Protein AF-A0A920EUG0-F1 (afdb_monomer)

Sequence (79 aa):
MGSSRKSVLANEQVIDGKGWRSGAPVEKKLLNQWFLAITKFAQPLLDNLSDLDEWPENVKVMQKKLDWSIDRSKIKFKN

Foldseek 3Di:
DQPPDPDDDDPVQADPQAGVPRRHGHDDDDDDDDDDPCLVCLVVVLVCLVVPVVDDVVVNVVSVPDDSDPPPPPDDDDD

Radius of gyration: 18.86 Å; Cα contacts (8 Å, |Δi|>4): 29; chains: 1; bounding box: 34×38×44 Å

Mean predicted aligned error: 9.7 Å

Nearest PDB structures (foldseek):
  6yks-assembly1_A  TM=9.617E-01  e=3.935E-04  Neisseria gonorrhoeae
  7a0p-assembly1_A  TM=9.589E-01  e=4.218E-04  Neisseria gonorrhoeae
  6q8a-assembly1_A  TM=9.550E-01  e=4.847E-04  Neisseria gonorrhoeae NCCP11945
  6ykl-assembly1_A  TM=9.515E-01  e=4.522E-04  Neisseri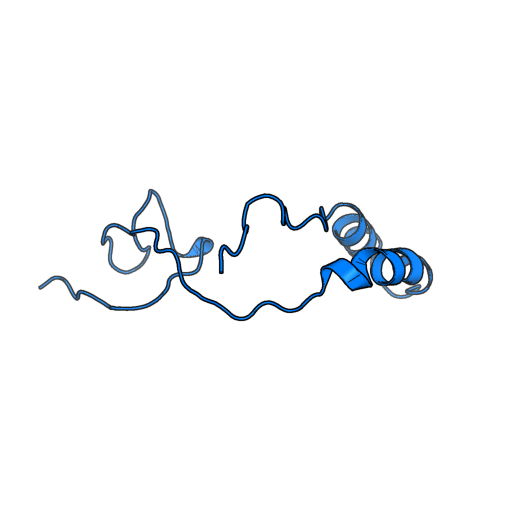a gonorrhoeae
  7nty-assembly1_A  TM=9.236E-01  e=1.041E-03  Neisseria gonorrhoeae

Secondary structure (DSSP, 8-state):
----------GGGEETTEETTT-PBPPP---------GGGGHHHHHHTTTT-TTS-HHHHHHHHHS------TT-----

Structure (mmCIF, N/CA/C/O backbone):
data_AF-A0A920EUG0-F1
#
_entry.id   AF-A0A920EUG0-F1
#
loop_
_atom_site.group_PDB
_atom_site.id
_atom_site.type_symbol
_atom_site.label_atom_id
_atom_site.label_alt_id
_atom_site.label_comp_id
_atom_site.label_asym_id
_atom_site.label_entity_id
_atom_site.label_seq_id
_atom_site.pdbx_PDB_ins_code
_atom_site.Cartn_x
_atom_site.Cartn_y
_atom_site.Cartn_z
_atom_site.occupancy
_atom_site.B_iso_or_equiv
_atom_site.auth_seq_id
_atom_site.auth_comp_id
_atom_site.auth_asym_id
_atom_site.auth_atom_id
_atom_site.pdbx_PDB_model_num
ATOM 1 N N . MET A 1 1 ? -24.736 -22.082 23.889 1.00 36.47 1 MET A N 1
ATOM 2 C CA . MET A 1 1 ? -23.296 -21.931 24.198 1.00 36.47 1 MET A CA 1
ATOM 3 C C . MET A 1 1 ? -22.639 -21.138 23.062 1.00 36.47 1 MET A C 1
ATOM 5 O O . MET A 1 1 ? -22.237 -21.723 22.068 1.00 36.47 1 MET A O 1
ATOM 9 N N . GLY A 1 2 ? -22.648 -19.802 23.121 1.00 47.47 2 GLY A N 1
ATOM 10 C CA . GLY A 1 2 ? -22.077 -18.955 22.064 1.00 47.47 2 GLY A CA 1
ATOM 11 C C . GLY A 1 2 ? -20.620 -18.644 22.379 1.00 47.47 2 GLY A C 1
ATOM 12 O O . GLY A 1 2 ? -20.347 -17.884 23.303 1.00 47.47 2 GLY A O 1
ATOM 13 N N . SER 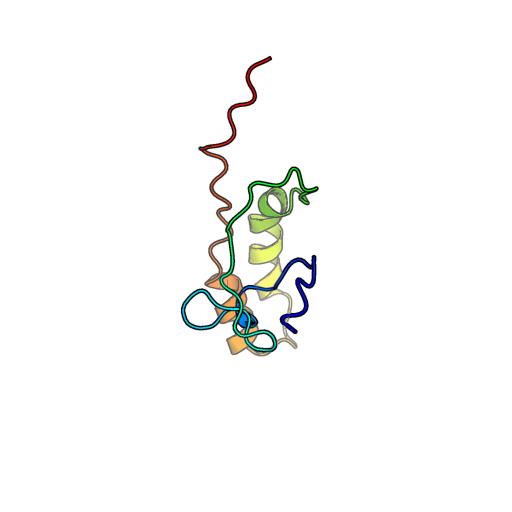A 1 3 ? -19.685 -19.267 21.665 1.00 45.44 3 SER A N 1
ATOM 14 C CA . SER A 1 3 ? -18.251 -19.036 21.853 1.00 45.44 3 SER A CA 1
ATOM 15 C C . SER A 1 3 ? -17.903 -17.590 21.469 1.00 45.44 3 SER A C 1
ATOM 17 O O . SER A 1 3 ? -17.789 -17.256 20.290 1.00 45.44 3 SER A O 1
ATOM 19 N N . SER A 1 4 ? -17.765 -16.727 22.478 1.00 53.84 4 SER A N 1
ATOM 20 C CA . SER A 1 4 ? -17.150 -15.398 22.390 1.00 53.84 4 SER A CA 1
ATOM 21 C C . SER A 1 4 ? -15.671 -15.566 22.030 1.00 53.84 4 SER A C 1
ATOM 23 O O . SER A 1 4 ? -14.788 -15.632 22.885 1.00 53.84 4 SER A O 1
ATOM 25 N N . ARG A 1 5 ? -15.390 -15.755 20.740 1.00 62.03 5 ARG A N 1
ATOM 26 C CA . ARG A 1 5 ? -14.023 -15.875 20.239 1.00 62.03 5 ARG A CA 1
ATOM 27 C C . ARG A 1 5 ? -13.424 -14.469 20.166 1.00 62.03 5 ARG A C 1
ATOM 29 O O . ARG A 1 5 ? -13.888 -13.645 19.385 1.00 62.03 5 ARG A O 1
ATOM 36 N N . LYS A 1 6 ? -12.404 -14.186 20.980 1.00 71.88 6 LYS A N 1
ATOM 37 C CA . LYS A 1 6 ? -11.672 -12.909 20.961 1.00 71.88 6 LYS A CA 1
ATOM 38 C C . LYS A 1 6 ? -10.588 -12.946 19.879 1.00 71.88 6 LYS A C 1
ATOM 40 O O . LYS A 1 6 ? -9.435 -13.238 20.173 1.00 71.88 6 LYS A O 1
ATOM 45 N N . SER A 1 7 ? -10.961 -12.694 18.628 1.00 83.00 7 SER A N 1
ATOM 46 C CA . SER A 1 7 ? -10.028 -12.632 17.493 1.00 83.00 7 SER A CA 1
ATOM 47 C C . SER A 1 7 ? -10.345 -11.447 16.587 1.00 83.00 7 SER A C 1
ATOM 49 O O . SER A 1 7 ? -11.515 -11.122 16.398 1.00 83.00 7 SER A O 1
ATOM 51 N N . VAL A 1 8 ? -9.316 -10.838 15.994 1.00 86.50 8 VAL A N 1
ATOM 52 C CA . VAL A 1 8 ? -9.488 -9.864 14.906 1.00 86.50 8 VAL A CA 1
ATOM 53 C C . VAL A 1 8 ? -9.962 -10.609 13.657 1.00 86.50 8 VAL A C 1
ATOM 55 O O . VAL A 1 8 ? -9.479 -11.707 13.377 1.00 86.50 8 VAL A O 1
ATOM 58 N N . LEU A 1 9 ? -10.927 -10.034 12.939 1.00 89.00 9 LEU A N 1
ATOM 59 C CA . LEU A 1 9 ? -11.443 -10.571 11.681 1.00 89.00 9 LEU A CA 1
ATOM 60 C C . LEU A 1 9 ? -10.934 -9.731 10.511 1.00 89.00 9 LEU A C 1
ATOM 62 O O . LEU A 1 9 ? -10.901 -8.504 10.601 1.00 89.00 9 LEU A O 1
ATOM 66 N N . ALA A 1 10 ? -10.567 -10.397 9.418 1.00 88.94 10 ALA A N 1
ATOM 67 C CA . ALA A 1 10 ? -10.380 -9.737 8.130 1.00 88.94 10 ALA A CA 1
ATOM 68 C C . ALA A 1 10 ? -11.737 -9.267 7.578 1.00 88.94 10 ALA A C 1
ATOM 70 O O . ALA A 1 10 ? -12.778 -9.823 7.941 1.00 88.94 10 ALA A O 1
ATOM 71 N N . ASN A 1 11 ? -11.738 -8.271 6.690 1.00 87.12 11 ASN A N 1
ATOM 72 C CA . ASN A 1 11 ? -12.974 -7.701 6.142 1.00 87.12 11 ASN A CA 1
ATOM 73 C C . ASN A 1 11 ? -13.850 -8.773 5.472 1.00 87.12 11 ASN A C 1
ATOM 75 O O . ASN A 1 11 ? -15.056 -8.809 5.690 1.00 87.12 11 ASN A O 1
ATOM 79 N N . GLU A 1 12 ? -13.235 -9.703 4.742 1.00 89.06 12 GLU A N 1
ATOM 80 C CA . GLU A 1 12 ? -13.898 -10.796 4.021 1.00 89.06 12 GLU A CA 1
ATOM 81 C C . GLU A 1 12 ? -14.535 -11.836 4.956 1.00 89.06 12 GLU A C 1
ATOM 83 O O . GLU A 1 12 ? -15.346 -12.655 4.532 1.00 89.06 12 GLU A O 1
ATOM 88 N N . GLN A 1 13 ? -14.183 -11.821 6.243 1.00 88.31 13 GLN A N 1
ATOM 89 C CA . GLN A 1 13 ? -14.760 -12.706 7.256 1.00 88.31 13 GLN A CA 1
ATOM 90 C C . GLN A 1 13 ? -16.004 -12.102 7.924 1.00 88.31 13 GLN A C 1
ATOM 92 O O . GLN A 1 13 ? -16.588 -12.742 8.808 1.00 88.31 13 GLN A O 1
ATOM 97 N N . VAL A 1 14 ? -16.394 -10.884 7.534 1.00 89.31 14 VAL A N 1
ATOM 98 C CA . VAL A 1 14 ? -17.557 -10.165 8.055 1.00 89.31 14 VAL A CA 1
ATOM 99 C C . VAL A 1 14 ? -18.631 -10.091 6.975 1.00 89.31 14 VAL A C 1
ATOM 101 O O . VAL A 1 14 ? -18.438 -9.469 5.936 1.00 89.31 14 VAL A O 1
ATOM 104 N N . ILE A 1 15 ? -19.784 -10.699 7.241 1.00 89.06 15 ILE A N 1
ATOM 105 C CA . ILE A 1 15 ? -20.953 -10.699 6.354 1.00 89.06 15 ILE A CA 1
ATOM 106 C C . ILE A 1 15 ? -22.106 -10.069 7.134 1.00 89.06 15 ILE A C 1
ATOM 108 O O . ILE A 1 15 ? -22.390 -10.494 8.254 1.00 89.06 15 ILE A O 1
ATOM 112 N N . ASP A 1 16 ? -22.717 -9.015 6.588 1.00 90.31 16 ASP A N 1
ATOM 113 C CA . ASP A 1 16 ? -23.819 -8.263 7.214 1.00 90.31 16 ASP A CA 1
ATOM 114 C C . ASP A 1 16 ? -23.547 -7.857 8.676 1.00 90.31 16 ASP A C 1
ATOM 116 O O . ASP A 1 16 ? -24.395 -7.964 9.565 1.00 90.31 16 ASP A O 1
ATOM 120 N N . GLY A 1 17 ? -22.311 -7.425 8.950 1.00 88.06 17 GLY A N 1
ATOM 121 C CA . GLY A 1 17 ? -21.882 -7.002 10.285 1.00 88.06 17 GLY A CA 1
ATOM 122 C C . GLY A 1 17 ? -21.698 -8.145 11.288 1.00 88.06 17 GLY A C 1
ATOM 123 O O . GLY A 1 17 ? -21.573 -7.885 12.484 1.00 88.06 17 GLY A O 1
ATOM 124 N N . LYS A 1 18 ? -21.666 -9.403 10.833 1.00 90.56 18 LYS A N 1
ATOM 125 C CA . LYS A 1 18 ? -21.468 -10.596 11.665 1.00 90.56 18 LYS A CA 1
ATOM 126 C C . LYS A 1 18 ? -20.281 -11.423 11.188 1.00 90.56 18 LYS A C 1
ATOM 128 O O . LYS A 1 18 ? -19.971 -11.475 10.002 1.00 90.56 18 LYS A O 1
ATOM 133 N N . GLY A 1 19 ? -19.616 -12.105 12.116 1.00 88.88 19 GLY A N 1
ATOM 134 C CA . GLY A 1 19 ? -18.538 -13.028 11.775 1.00 88.88 19 GLY A CA 1
ATOM 135 C C . GLY A 1 19 ? -19.088 -14.259 11.053 1.00 88.88 19 GLY A C 1
ATOM 136 O O . GLY A 1 19 ? -19.924 -14.967 11.609 1.00 88.88 19 GLY A O 1
ATOM 137 N N . TRP A 1 20 ? -18.574 -14.565 9.862 1.00 86.56 20 TRP A N 1
ATOM 138 C CA . TRP A 1 20 ? -19.062 -15.649 8.990 1.00 86.56 20 TRP A CA 1
ATOM 139 C C . TRP A 1 20 ? -19.165 -17.035 9.658 1.00 86.56 20 TRP A C 1
ATOM 141 O O . TRP A 1 20 ? -20.040 -17.825 9.323 1.00 86.56 20 TRP A O 1
ATOM 151 N N . ARG A 1 21 ? -18.286 -17.339 10.626 1.00 87.12 21 ARG A N 1
ATOM 152 C CA . ARG A 1 21 ? -18.239 -18.631 11.339 1.00 87.12 21 ARG A CA 1
ATOM 153 C C . ARG A 1 21 ? -18.989 -18.642 12.666 1.00 87.12 21 ARG A C 1
ATOM 155 O O . ARG A 1 21 ? -19.386 -19.708 13.118 1.00 87.12 21 ARG A O 1
ATOM 162 N N . SER A 1 22 ? -19.093 -17.502 13.341 1.00 87.12 22 SER A N 1
ATOM 163 C CA . SER A 1 22 ? -19.687 -17.426 14.682 1.00 87.12 22 SER A CA 1
ATOM 164 C C . SER A 1 22 ? -21.116 -16.894 14.667 1.00 87.12 22 SER A C 1
ATOM 166 O O . SER A 1 22 ? -21.826 -17.074 15.651 1.00 87.12 22 SER A O 1
ATOM 168 N N . GLY A 1 23 ? -21.520 -16.188 13.605 1.00 85.94 23 GLY A N 1
ATOM 169 C CA . GLY A 1 23 ? -22.773 -15.433 13.545 1.00 85.94 23 GLY A CA 1
ATOM 170 C C . GLY A 1 23 ? -22.843 -14.271 14.545 1.00 85.94 23 GLY A C 1
ATOM 171 O O . GLY A 1 23 ? -23.866 -13.593 14.629 1.00 85.94 23 GLY A O 1
ATOM 172 N N . ALA A 1 24 ? -21.772 -14.033 15.309 1.00 89.69 24 ALA A N 1
ATOM 173 C CA . ALA A 1 24 ? -21.721 -13.000 16.331 1.00 89.69 24 ALA A CA 1
ATOM 174 C C . ALA A 1 24 ? -21.535 -11.616 15.687 1.00 89.69 24 ALA A C 1
ATOM 176 O O . ALA A 1 24 ? -20.798 -11.516 14.699 1.00 89.69 24 ALA A O 1
ATOM 177 N N . PRO A 1 25 ? -22.166 -10.558 16.230 1.00 90.38 25 PRO A N 1
ATOM 178 C CA . PRO A 1 25 ? -21.982 -9.196 15.740 1.00 90.38 25 PRO A CA 1
ATOM 179 C C . PRO A 1 25 ? -20.518 -8.765 15.861 1.00 90.38 25 PRO A C 1
ATOM 181 O O . PRO A 1 25 ? -19.843 -9.073 16.845 1.00 90.38 25 PRO A O 1
ATOM 184 N N . VAL A 1 26 ? -20.036 -8.056 14.844 1.00 91.12 26 VAL A N 1
ATOM 185 C CA . VAL A 1 26 ? -18.672 -7.534 14.765 1.00 91.12 26 VAL A CA 1
ATOM 186 C C . VAL A 1 26 ? -18.670 -6.072 15.176 1.00 91.12 26 VAL A C 1
ATOM 188 O O . VAL A 1 26 ? -19.448 -5.262 14.677 1.00 91.12 26 VAL A O 1
ATOM 191 N N . GLU A 1 27 ? -17.755 -5.729 16.072 1.00 89.69 27 GLU A N 1
ATOM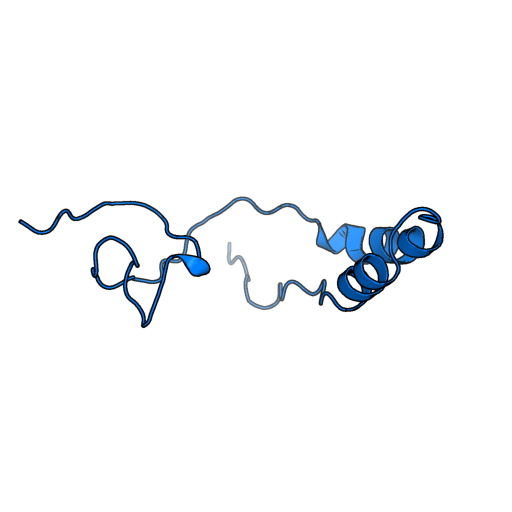 192 C CA . GLU A 1 27 ? -17.497 -4.358 16.497 1.00 89.69 27 GLU A CA 1
ATOM 193 C C . GLU A 1 27 ? -16.253 -3.803 15.792 1.00 89.69 27 GLU A C 1
ATOM 195 O O . GLU A 1 27 ? -15.252 -4.502 15.615 1.00 89.69 27 GLU A O 1
ATOM 200 N N . LYS A 1 28 ? -16.293 -2.523 15.408 1.00 87.75 28 LYS A N 1
ATOM 201 C CA . LYS A 1 28 ? -15.101 -1.807 14.941 1.00 87.75 28 LYS A CA 1
ATOM 202 C C . LYS A 1 28 ? -14.361 -1.241 16.147 1.00 87.75 28 LYS A C 1
ATOM 204 O O . LYS A 1 28 ? -14.954 -0.536 16.959 1.00 87.75 28 LYS A O 1
ATOM 209 N N . LYS A 1 29 ? -13.059 -1.509 16.236 1.00 86.25 29 LYS A N 1
ATOM 210 C CA . LYS A 1 29 ? -12.177 -0.974 17.278 1.00 86.25 29 LYS A CA 1
ATOM 211 C C . LYS A 1 29 ? -11.013 -0.223 16.651 1.00 86.25 29 LYS A C 1
ATOM 213 O O . LYS A 1 29 ? -10.395 -0.712 15.709 1.00 86.25 29 LYS A O 1
ATOM 218 N N . LEU A 1 30 ? -10.717 0.954 17.196 1.00 85.56 30 LEU A N 1
ATOM 219 C CA . LEU A 1 30 ? -9.488 1.679 16.891 1.00 85.56 30 LEU A CA 1
ATOM 220 C C . LEU A 1 30 ? -8.339 1.014 17.650 1.00 85.56 30 LEU A C 1
ATOM 222 O O . LEU A 1 30 ? -8.408 0.862 18.869 1.00 85.56 30 LEU A O 1
ATOM 226 N 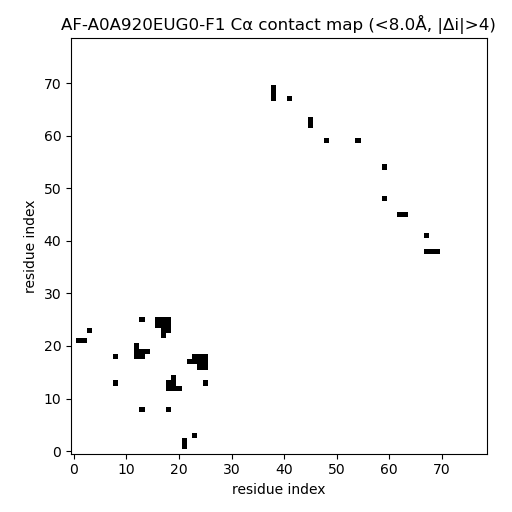N . LEU A 1 31 ? -7.305 0.600 16.923 1.00 84.19 31 LEU A N 1
ATOM 227 C CA . LEU A 1 31 ? -6.116 -0.042 17.474 1.00 84.19 31 LEU A CA 1
ATOM 228 C C . LEU A 1 31 ? -4.879 0.753 17.064 1.00 84.19 31 LEU A C 1
ATOM 230 O O . LEU A 1 31 ? -4.761 1.179 15.915 1.00 84.19 31 LEU A O 1
ATOM 234 N N . ASN A 1 32 ? -3.940 0.906 17.994 1.00 86.38 32 ASN A N 1
ATOM 235 C CA . ASN A 1 32 ? -2.616 1.430 17.683 1.00 86.38 32 ASN A CA 1
ATOM 236 C C . ASN A 1 32 ? -1.808 0.310 17.018 1.00 86.38 32 ASN A C 1
ATOM 238 O O . ASN A 1 32 ? -1.358 -0.616 17.690 1.00 86.38 32 ASN A O 1
ATOM 242 N N . GLN A 1 33 ? -1.668 0.380 15.696 1.00 83.56 33 GLN A N 1
ATOM 243 C CA . GLN A 1 33 ? -0.977 -0.617 14.883 1.00 83.56 33 GLN A CA 1
ATOM 244 C C . GLN A 1 33 ? 0.248 0.004 14.213 1.00 83.56 33 GLN A C 1
ATOM 246 O O . GLN A 1 33 ? 0.280 1.196 13.905 1.00 83.56 33 GLN A O 1
ATOM 251 N N . TRP A 1 34 ? 1.256 -0.824 13.968 1.00 88.19 34 TRP A N 1
ATOM 252 C CA . TRP A 1 34 ? 2.420 -0.439 13.181 1.00 88.19 34 TRP A CA 1
ATOM 253 C C . TRP A 1 34 ? 2.068 -0.360 11.694 1.00 88.19 34 TRP A C 1
ATOM 255 O O . TRP A 1 34 ? 1.483 -1.294 11.147 1.00 88.19 34 TRP A O 1
ATOM 265 N N . PHE A 1 35 ? 2.472 0.730 11.041 1.00 84.06 35 PHE A N 1
ATOM 266 C CA . PHE A 1 35 ? 2.318 0.925 9.600 1.00 84.06 35 PHE A CA 1
ATOM 267 C C . PHE A 1 35 ? 3.685 1.102 8.942 1.00 84.06 35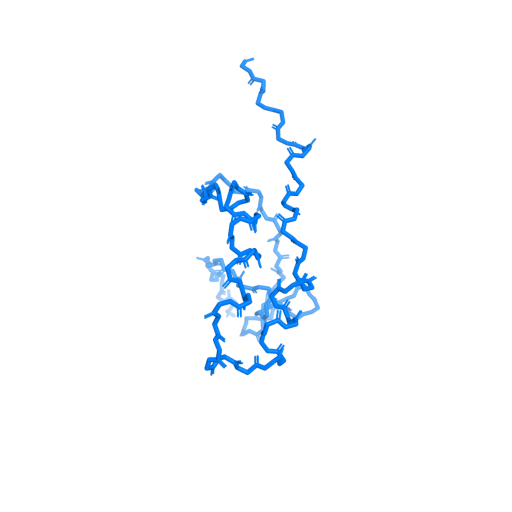 PHE A C 1
ATOM 269 O O . PHE A 1 35 ? 4.543 1.823 9.453 1.00 84.06 35 PHE A O 1
ATOM 276 N N . LEU A 1 36 ? 3.871 0.484 7.776 1.00 85.19 36 LEU A N 1
ATOM 277 C CA . LEU A 1 36 ? 4.999 0.793 6.903 1.00 85.19 36 LEU A CA 1
ATOM 278 C C . LEU A 1 36 ? 4.720 2.108 6.168 1.00 85.19 36 LEU A C 1
ATOM 280 O O . LEU A 1 36 ? 3.611 2.336 5.684 1.00 85.19 36 LEU A O 1
ATOM 284 N N . ALA A 1 37 ? 5.736 2.957 6.019 1.00 86.81 37 ALA A N 1
ATOM 285 C CA . ALA A 1 37 ? 5.640 4.211 5.268 1.00 86.81 37 ALA A CA 1
ATOM 286 C C . ALA A 1 37 ? 5.675 3.986 3.739 1.00 86.81 37 ALA A C 1
ATOM 288 O O . ALA A 1 37 ? 6.377 4.698 3.023 1.00 86.81 37 ALA A O 1
ATOM 289 N N . ILE A 1 38 ? 4.933 2.990 3.242 1.00 88.06 38 ILE A N 1
ATOM 290 C CA . ILE A 1 38 ? 4.973 2.527 1.847 1.00 88.06 38 ILE A CA 1
ATOM 291 C C . ILE A 1 38 ? 4.576 3.618 0.846 1.00 88.06 38 ILE 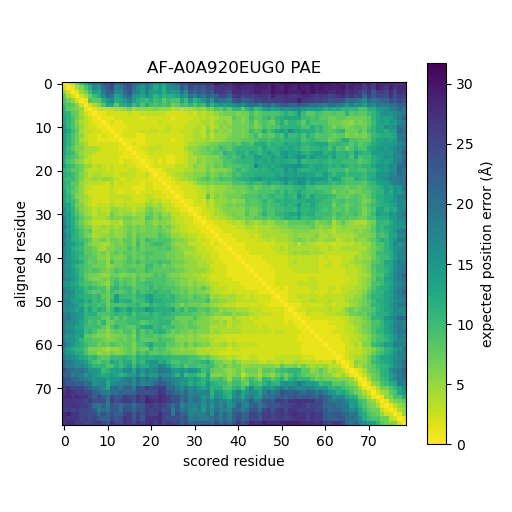A C 1
ATOM 293 O O . ILE A 1 38 ? 5.091 3.655 -0.263 1.00 88.06 38 ILE A O 1
ATOM 297 N N . THR A 1 39 ? 3.751 4.581 1.261 1.00 87.00 39 THR A N 1
ATOM 298 C CA . THR A 1 39 ? 3.338 5.720 0.425 1.00 87.00 39 THR A CA 1
ATOM 299 C C . THR A 1 39 ? 4.495 6.626 0.017 1.00 87.00 39 THR A C 1
ATOM 301 O O . THR A 1 39 ? 4.414 7.278 -1.018 1.00 87.00 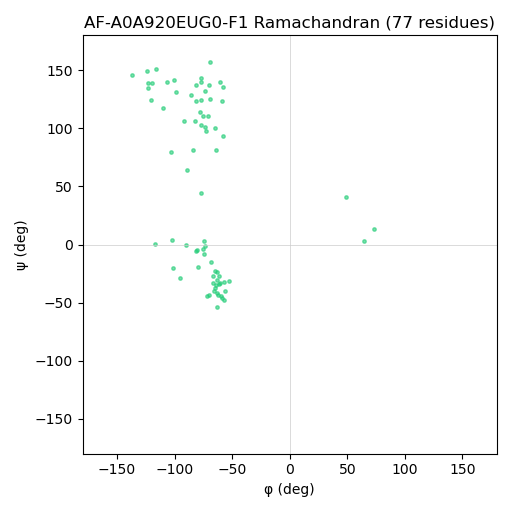39 THR A O 1
ATOM 304 N N . LYS A 1 40 ? 5.606 6.634 0.770 1.00 87.38 40 LYS A N 1
ATOM 305 C CA . LYS A 1 40 ? 6.845 7.317 0.357 1.00 87.38 40 LYS A CA 1
ATOM 306 C C . LYS A 1 40 ? 7.468 6.696 -0.898 1.00 87.38 40 LYS A C 1
ATOM 308 O O . LYS A 1 40 ? 8.222 7.369 -1.586 1.00 87.38 40 LYS A O 1
ATOM 313 N N . PHE A 1 41 ? 7.152 5.435 -1.178 1.00 89.00 41 PHE A N 1
ATOM 314 C CA . PHE A 1 41 ? 7.652 4.677 -2.318 1.00 89.00 41 PHE A CA 1
ATOM 315 C C . PHE A 1 41 ? 6.624 4.570 -3.450 1.00 89.00 41 PHE A C 1
ATOM 317 O O . PHE A 1 41 ? 6.902 3.910 -4.440 1.00 89.00 41 PHE A O 1
ATOM 324 N N . ALA A 1 42 ? 5.457 5.217 -3.346 1.00 89.19 42 ALA A N 1
ATOM 325 C CA . ALA A 1 42 ? 4.402 5.094 -4.353 1.00 89.19 42 ALA A CA 1
ATOM 326 C C . ALA A 1 42 ? 4.886 5.485 -5.760 1.00 89.19 42 ALA A C 1
ATOM 328 O O . ALA A 1 42 ? 4.708 4.719 -6.698 1.00 89.19 42 ALA A O 1
ATOM 329 N N . GLN A 1 43 ? 5.562 6.632 -5.895 1.00 87.56 43 GLN A N 1
ATOM 330 C CA . GLN A 1 43 ? 6.074 7.096 -7.187 1.00 87.56 43 GLN A CA 1
ATOM 331 C C . GLN A 1 43 ? 7.134 6.157 -7.794 1.00 87.56 43 GLN A C 1
ATOM 333 O O . GLN A 1 43 ? 6.905 5.681 -8.900 1.00 87.56 43 GLN A O 1
ATOM 338 N N . PRO A 1 44 ? 8.230 5.792 -7.093 1.00 90.88 44 PRO A N 1
ATOM 339 C CA . PRO A 1 44 ? 9.211 4.872 -7.669 1.00 90.88 44 PRO A CA 1
ATOM 340 C C . PRO A 1 44 ? 8.634 3.476 -7.946 1.00 90.88 44 PRO A C 1
ATOM 342 O O . PRO A 1 44 ? 9.063 2.821 -8.887 1.00 90.88 44 PRO A O 1
ATOM 345 N N . LEU A 1 45 ? 7.648 3.010 -7.167 1.00 91.88 45 LEU A N 1
ATOM 346 C CA . LEU A 1 45 ? 6.955 1.753 -7.465 1.00 91.88 45 LEU A CA 1
ATOM 347 C C . LEU A 1 45 ? 6.149 1.839 -8.763 1.00 91.88 45 LEU A C 1
ATOM 349 O O . LEU A 1 45 ? 6.146 0.874 -9.516 1.00 91.88 45 LEU A O 1
ATOM 353 N N . LEU A 1 46 ? 5.480 2.968 -9.020 1.00 90.88 46 LEU A N 1
ATOM 354 C CA . LEU A 1 46 ? 4.709 3.198 -10.242 1.00 90.88 46 LEU A CA 1
ATOM 355 C C . LEU A 1 46 ? 5.606 3.365 -11.470 1.00 90.88 46 LEU A C 1
ATOM 357 O O . LEU A 1 46 ? 5.301 2.787 -12.513 1.00 90.88 46 LEU A O 1
ATOM 361 N N . ASP A 1 47 ? 6.694 4.124 -11.339 1.00 91.62 47 ASP A N 1
ATOM 362 C CA . ASP A 1 47 ? 7.630 4.391 -12.434 1.00 91.62 47 ASP A CA 1
ATOM 363 C C . ASP A 1 47 ? 8.290 3.092 -12.908 1.00 91.62 47 ASP A C 1
ATOM 365 O O . ASP A 1 47 ? 8.335 2.821 -14.102 1.00 91.62 47 ASP A O 1
ATOM 369 N N . ASN A 1 48 ? 8.674 2.219 -11.975 1.00 92.38 48 ASN A N 1
ATOM 370 C CA . ASN A 1 48 ? 9.326 0.950 -12.298 1.00 92.38 48 ASN A CA 1
ATOM 371 C C . ASN A 1 48 ? 8.364 -0.120 -12.857 1.00 92.38 48 ASN A C 1
ATOM 373 O O . ASN A 1 48 ? 8.810 -1.207 -13.221 1.00 92.38 48 ASN A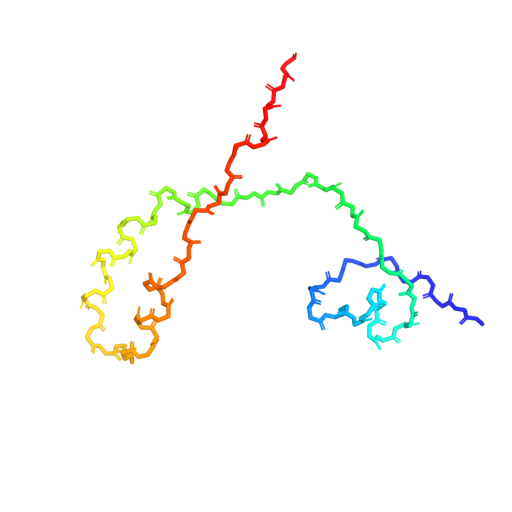 O 1
ATOM 377 N N . LEU A 1 49 ? 7.045 0.130 -12.936 1.00 91.94 49 LEU A N 1
ATOM 378 C CA . LEU A 1 49 ? 6.105 -0.837 -13.528 1.00 91.94 49 LEU A CA 1
ATOM 379 C C . LEU A 1 49 ? 6.331 -1.031 -15.032 1.00 91.94 49 LEU A C 1
ATOM 381 O O . LEU A 1 49 ? 5.968 -2.088 -15.558 1.00 91.94 49 LEU A O 1
ATOM 385 N N . SER A 1 50 ? 6.869 -0.024 -15.734 1.00 86.81 50 SER A N 1
ATOM 386 C CA . SER A 1 50 ? 7.201 -0.151 -17.159 1.00 86.81 50 SER A CA 1
ATOM 387 C C . SER A 1 50 ? 8.281 -1.193 -17.399 1.00 86.81 50 SER A C 1
ATOM 389 O O . SER A 1 50 ? 8.182 -1.923 -18.376 1.00 86.81 50 SER A O 1
ATOM 391 N N . ASP A 1 51 ? 9.228 -1.312 -16.472 1.00 93.25 51 ASP A N 1
ATOM 392 C CA . ASP A 1 51 ? 10.453 -2.102 -16.632 1.00 93.25 51 ASP A CA 1
ATOM 393 C C . ASP A 1 51 ? 10.221 -3.605 -16.391 1.00 93.25 51 ASP A C 1
ATOM 395 O O . ASP A 1 51 ? 11.115 -4.433 -16.550 1.00 93.25 51 ASP A O 1
ATOM 399 N N . LEU A 1 52 ? 9.003 -3.981 -15.990 1.00 92.94 52 LEU A N 1
ATOM 400 C CA . LEU A 1 52 ? 8.601 -5.358 -15.714 1.00 92.94 52 LEU A CA 1
ATOM 401 C C . LEU A 1 52 ? 8.060 -6.044 -16.977 1.00 92.94 52 LEU A C 1
ATOM 403 O O . LEU A 1 52 ? 6.880 -6.382 -17.038 1.00 92.94 52 LEU A O 1
ATOM 407 N N . ASP A 1 53 ? 8.881 -6.238 -18.006 1.00 91.75 53 ASP A N 1
ATOM 408 C CA . ASP A 1 53 ? 8.438 -6.748 -19.320 1.00 91.75 53 ASP A CA 1
ATOM 409 C C . ASP A 1 53 ? 7.719 -8.108 -19.267 1.00 91.75 53 ASP A C 1
ATOM 411 O O . ASP A 1 53 ? 6.773 -8.342 -20.016 1.00 91.75 53 ASP A O 1
ATOM 415 N N . GLU A 1 54 ? 8.096 -8.979 -18.330 1.00 95.62 54 GLU A N 1
ATOM 416 C CA . GLU A 1 54 ? 7.496 -10.313 -18.162 1.00 95.62 54 GLU A CA 1
ATOM 417 C C . GLU A 1 54 ? 6.169 -10.307 -17.378 1.00 95.62 54 GLU A C 1
ATOM 419 O O . GLU A 1 54 ? 5.515 -11.343 -17.237 1.00 95.62 54 GLU A O 1
ATOM 424 N N . TRP A 1 55 ? 5.749 -9.159 -16.837 1.00 96.06 55 TRP A N 1
ATOM 425 C CA . TRP A 1 55 ? 4.519 -9.081 -16.050 1.00 96.06 55 TRP A CA 1
ATOM 426 C C . TRP A 1 55 ? 3.272 -8.967 -16.931 1.00 96.06 55 TRP A C 1
ATOM 428 O O . TRP A 1 55 ? 3.240 -8.137 -17.843 1.00 96.06 55 TRP A O 1
ATOM 438 N N . PRO A 1 56 ? 2.188 -9.700 -16.606 1.00 95.75 56 PRO A N 1
ATOM 439 C CA . PRO A 1 56 ? 0.919 -9.562 -17.307 1.00 95.75 56 PRO A CA 1
ATOM 440 C C . PRO A 1 56 ? 0.374 -8.127 -17.250 1.00 95.75 56 PRO A C 1
ATOM 442 O O . PRO A 1 56 ? 0.326 -7.503 -16.185 1.00 95.75 56 PRO A O 1
ATOM 445 N N . GLU A 1 57 ? -0.106 -7.615 -18.383 1.00 92.19 57 GLU A N 1
ATOM 446 C CA . GLU A 1 57 ? -0.561 -6.221 -18.489 1.00 92.19 57 GLU A CA 1
ATOM 447 C C . GLU A 1 57 ? -1.737 -5.911 -17.548 1.00 92.19 57 GLU A C 1
ATOM 449 O O . GLU A 1 57 ? -1.808 -4.836 -16.956 1.00 92.19 57 GLU A O 1
ATOM 454 N N . ASN A 1 58 ? -2.630 -6.878 -17.311 1.00 91.75 58 ASN A N 1
ATOM 455 C CA . ASN A 1 58 ? -3.728 -6.727 -16.353 1.00 91.75 58 ASN A CA 1
ATOM 456 C C . ASN A 1 58 ? -3.230 -6.475 -14.919 1.00 91.75 58 ASN A C 1
ATOM 458 O O . ASN A 1 58 ? -3.867 -5.732 -14.172 1.00 91.75 58 ASN A O 1
ATOM 462 N N . VAL A 1 59 ? -2.086 -7.055 -14.541 1.00 91.81 59 VAL A N 1
ATOM 463 C CA . VAL A 1 59 ? -1.464 -6.832 -13.231 1.00 91.81 59 VAL A CA 1
ATOM 464 C C . VAL A 1 59 ? -0.864 -5.429 -13.168 1.00 91.81 59 VAL A C 1
ATOM 466 O O . VAL A 1 59 ? -1.102 -4.716 -12.192 1.00 91.81 59 VAL A O 1
ATOM 469 N N . LYS A 1 60 ? -0.166 -4.983 -14.221 1.00 91.31 60 LYS A N 1
ATOM 470 C CA . LYS A 1 60 ? 0.373 -3.612 -14.306 1.00 91.31 60 LYS A CA 1
ATOM 471 C C . LYS A 1 60 ? -0.739 -2.562 -14.226 1.00 91.31 60 LYS A C 1
ATOM 473 O O . LYS A 1 60 ? -0.628 -1.598 -13.470 1.00 91.31 60 LYS A O 1
ATOM 478 N N . VAL A 1 61 ? -1.840 -2.769 -14.949 1.00 91.00 61 VAL A N 1
ATOM 479 C CA . VAL A 1 61 ? -3.021 -1.891 -14.919 1.00 91.00 61 VAL A CA 1
ATOM 480 C C . VAL A 1 61 ? -3.657 -1.861 -13.531 1.00 91.00 61 VAL A C 1
ATOM 482 O O . VAL A 1 61 ? -3.989 -0.783 -13.035 1.00 91.00 61 VAL A O 1
ATOM 485 N N . MET A 1 62 ? -3.799 -3.018 -12.877 1.00 90.50 62 MET A N 1
ATOM 486 C CA . MET A 1 62 ? -4.329 -3.086 -11.515 1.00 90.50 62 MET A CA 1
ATOM 487 C C . MET A 1 62 ? -3.468 -2.267 -10.546 1.00 90.50 62 MET A C 1
ATOM 489 O O . MET A 1 62 ? -4.018 -1.459 -9.806 1.00 90.50 62 MET A O 1
ATOM 493 N N . GLN A 1 63 ? -2.139 -2.400 -10.604 1.00 88.50 63 GLN A N 1
ATOM 494 C CA . GLN A 1 63 ? -1.207 -1.652 -9.750 1.00 88.50 63 GLN A CA 1
ATOM 495 C C . GLN A 1 63 ? -1.230 -0.136 -10.015 1.00 88.50 63 GLN A C 1
ATOM 497 O O . GLN A 1 63 ? -1.186 0.652 -9.072 1.00 88.50 63 GLN A O 1
ATOM 502 N N . LYS A 1 64 ? -1.373 0.288 -11.280 1.00 86.69 64 LYS A N 1
ATOM 503 C CA . LYS A 1 64 ? -1.539 1.709 -11.650 1.00 86.69 64 LYS A CA 1
ATOM 504 C C . LYS A 1 64 ? -2.859 2.304 -11.156 1.00 86.69 64 LYS A C 1
ATOM 506 O O . LYS A 1 64 ? -2.914 3.488 -10.847 1.00 86.69 64 LYS A O 1
ATOM 511 N N . LYS A 1 65 ? -3.926 1.498 -11.109 1.00 83.56 65 LYS A N 1
ATOM 512 C CA . LYS A 1 65 ? -5.260 1.931 -10.664 1.00 83.56 65 LYS A CA 1
ATOM 513 C C . LYS A 1 65 ? -5.392 1.983 -9.139 1.00 83.56 65 LYS A C 1
ATOM 515 O O . LYS A 1 65 ? -6.316 2.630 -8.647 1.00 83.56 65 LYS A O 1
ATOM 520 N N . LEU A 1 66 ? -4.518 1.303 -8.393 1.00 78.56 66 LEU A N 1
ATOM 521 C CA . LEU A 1 66 ? -4.516 1.388 -6.935 1.00 78.56 66 LEU A CA 1
ATOM 522 C C . LEU A 1 66 ? -4.300 2.841 -6.507 1.00 78.56 66 LEU A C 1
ATOM 524 O O . LEU A 1 66 ? -3.319 3.480 -6.879 1.00 78.56 66 LEU A O 1
ATOM 528 N N . ASP A 1 67 ? -5.232 3.356 -5.712 1.00 69.19 67 ASP A N 1
ATOM 529 C CA . ASP A 1 67 ? -5.059 4.640 -5.053 1.00 69.19 67 ASP A CA 1
ATOM 530 C C . ASP A 1 67 ? -4.050 4.462 -3.911 1.00 69.19 67 ASP A C 1
ATOM 532 O O . ASP A 1 67 ? -4.359 3.917 -2.850 1.00 69.19 67 ASP A O 1
ATOM 536 N N . TRP A 1 68 ? -2.807 4.880 -4.152 1.00 74.94 68 TRP A N 1
ATOM 537 C CA . TRP A 1 68 ? -1.730 4.849 -3.161 1.00 74.94 68 TRP A CA 1
ATOM 538 C C . TRP A 1 68 ? -1.886 5.937 -2.087 1.00 74.94 68 TRP A C 1
ATOM 540 O O . TRP A 1 68 ? -1.061 6.018 -1.168 1.00 74.94 68 TRP A O 1
ATOM 550 N N . SER A 1 69 ? -2.918 6.787 -2.170 1.00 61.84 69 SER A N 1
ATOM 551 C CA . SER A 1 69 ? -3.201 7.779 -1.141 1.00 61.84 69 SER A CA 1
ATOM 552 C C . SER A 1 69 ? -3.769 7.097 0.108 1.00 61.84 69 SER A C 1
ATOM 554 O O . SER A 1 69 ? -4.949 6.800 0.258 1.00 61.84 69 SER A O 1
ATOM 556 N N . ILE A 1 70 ? -2.889 6.846 1.077 1.00 63.53 70 ILE A N 1
ATOM 557 C CA . ILE A 1 70 ? -3.342 6.660 2.453 1.00 63.53 70 ILE A CA 1
ATOM 558 C C . ILE A 1 70 ? -3.675 8.059 2.965 1.00 63.53 70 ILE A C 1
ATOM 560 O O . ILE A 1 70 ? -2.765 8.877 3.138 1.00 63.53 70 ILE A O 1
ATOM 564 N N . ASP A 1 71 ? -4.960 8.347 3.182 1.00 55.09 71 ASP A N 1
ATOM 565 C CA . ASP A 1 71 ? -5.411 9.595 3.799 1.00 55.09 71 ASP A CA 1
ATOM 566 C C . ASP A 1 71 ? -4.774 9.753 5.193 1.00 55.09 71 ASP A C 1
ATOM 568 O O . ASP A 1 71 ? -5.259 9.253 6.209 1.00 55.09 71 ASP A O 1
ATOM 572 N N . ARG A 1 72 ? -3.639 10.461 5.239 1.00 51.09 72 ARG A N 1
ATOM 573 C CA . ARG A 1 72 ? -2.943 10.837 6.476 1.00 51.09 72 ARG A CA 1
ATOM 574 C C . ARG A 1 72 ? -3.667 11.961 7.226 1.00 51.09 72 ARG A C 1
ATOM 576 O O . ARG A 1 72 ? -3.274 12.276 8.349 1.00 51.09 72 ARG A O 1
ATOM 583 N N . SER A 1 73 ? -4.697 12.586 6.644 1.00 40.00 73 SER A N 1
ATOM 584 C CA . SER A 1 73 ? -5.235 13.876 7.100 1.00 40.00 73 SER A CA 1
ATOM 585 C C . SER A 1 73 ? -6.062 13.829 8.392 1.00 40.00 73 SER A C 1
ATOM 587 O O . SER A 1 73 ? -6.516 14.875 8.857 1.00 40.00 73 SER A O 1
ATOM 589 N N . LYS A 1 74 ? -6.195 12.672 9.056 1.00 45.16 74 LYS A N 1
ATOM 590 C CA . LYS A 1 74 ? -6.923 12.570 10.338 1.00 45.16 74 LYS A CA 1
ATOM 591 C C . LYS A 1 74 ? -6.103 12.151 11.552 1.00 45.16 74 LYS A C 1
ATOM 593 O O . LYS A 1 74 ? -6.657 12.127 12.647 1.00 45.16 74 LYS A O 1
ATOM 598 N N . ILE A 1 75 ? -4.799 11.909 11.426 1.00 50.09 75 ILE A N 1
ATOM 599 C CA . ILE A 1 75 ? -3.966 11.600 12.598 1.00 50.09 75 ILE A CA 1
ATOM 600 C C . ILE A 1 75 ? -3.148 12.836 12.977 1.00 50.09 75 ILE A C 1
ATOM 602 O O . ILE A 1 75 ? -1.971 12.964 12.650 1.00 50.09 75 ILE A O 1
ATOM 606 N N . LYS A 1 76 ? -3.800 13.779 13.668 1.00 37.84 76 LYS A N 1
ATOM 607 C CA . LYS A 1 76 ? -3.094 14.822 14.422 1.00 37.84 76 LYS A CA 1
ATOM 608 C C . LYS A 1 76 ? -2.693 14.230 15.770 1.00 37.84 76 LYS A C 1
ATOM 610 O O . LYS A 1 76 ? -3.545 14.061 16.638 1.00 37.84 76 LYS A O 1
A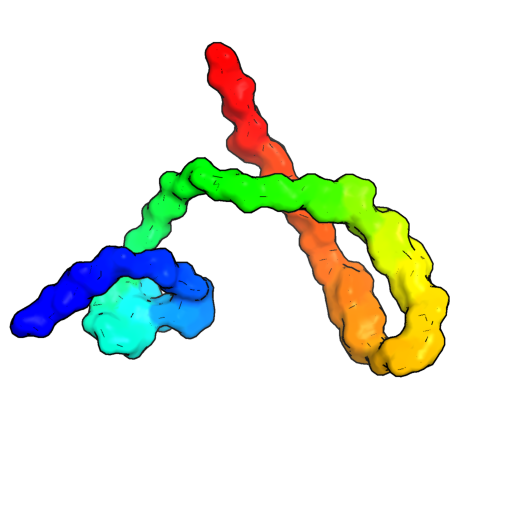TOM 615 N N . PHE A 1 77 ? -1.411 13.934 15.955 1.00 42.31 77 PHE A N 1
ATOM 616 C CA . PHE A 1 77 ? -0.870 13.703 17.291 1.00 42.31 77 PHE A CA 1
ATOM 617 C C . PHE A 1 77 ? -0.826 15.057 18.014 1.00 42.31 77 PHE A C 1
ATOM 619 O O . PHE A 1 77 ? -0.085 15.953 17.610 1.00 42.31 77 PHE A O 1
ATOM 626 N N . LYS A 1 78 ? -1.676 15.240 19.030 1.00 34.59 78 LYS A N 1
ATOM 627 C CA . LYS A 1 78 ? -1.460 16.268 20.054 1.00 34.59 78 LYS A CA 1
ATOM 628 C C . LYS A 1 78 ? -0.472 15.686 21.065 1.00 34.59 78 LYS A C 1
ATOM 630 O O . LYS A 1 78 ? -0.745 14.609 21.593 1.00 34.59 78 LYS A O 1
ATOM 635 N N . ASN A 1 79 ? 0.642 16.385 21.277 1.00 37.25 79 ASN A N 1
ATOM 636 C CA . ASN A 1 79 ? 1.444 16.241 22.493 1.00 37.25 79 ASN A CA 1
ATOM 637 C C . ASN A 1 79 ? 0.655 16.753 23.700 1.00 37.25 79 ASN A C 1
ATOM 639 O O . ASN A 1 79 ? -0.169 17.681 23.501 1.00 37.25 79 ASN A O 1
#

pLDDT: mean 79.87, std 17.25, range [34.59, 96.06]

Solvent-accessible surface area (backbone atoms only — not comparable to full-atom values): 5560 Å² total; per-residue (Å²): 137,83,81,84,72,93,68,92,74,58,73,91,44,48,52,97,57,14,32,72,88,72,68,43,78,62,81,92,76,94,72,97,71,92,77,80,74,59,62,81,44,43,64,65,57,58,63,53,52,73,77,46,77,89,55,58,64,70,58,53,51,51,62,70,66,52,78,65,76,71,84,65,90,77,74,78,83,77,132